Protein AF-A0A3C0VU09-F1 (afdb_monomer_lite)

Secondary structure (DSSP, 8-state):
-EEE-PPTT--HHHHHHHHHHHHHHHHHTT--EEES-GGGTTTT------

Sequence (50 aa):
MIGTEFIKGYGLGNQLFFYVTTRCIAEEKGVDFGFINPEQVGNVFHSNKG

Structure (mmCIF, N/CA/C/O backbone):
data_AF-A0A3C0VU09-F1
#
_entry.id   AF-A0A3C0VU09-F1
#
loop_
_atom_site.group_PDB
_atom_site.id
_atom_site.type_symbol
_atom_site.label_atom_id
_atom_site.label_alt_id
_atom_site.label_comp_id
_atom_site.label_asym_id
_atom_site.label_entity_id
_atom_site.label_seq_id
_atom_site.pdbx_PDB_ins_code
_atom_site.Cartn_x
_atom_site.Cartn_y
_atom_site.Cartn_z
_atom_site.occupancy
_atom_site.B_iso_or_equiv
_atom_site.auth_seq_id
_atom_site.auth_comp_id
_atom_site.auth_asym_id
_atom_site.auth_atom_id
_atom_site.pdbx_PDB_model_num
ATOM 1 N N . MET A 1 1 ? -12.818 -5.825 2.963 1.00 87.75 1 MET A N 1
ATOM 2 C CA . MET A 1 1 ? -11.360 -5.802 2.753 1.00 87.75 1 MET A CA 1
ATOM 3 C C . MET A 1 1 ? -11.016 -4.693 1.768 1.00 87.75 1 MET A C 1
ATOM 5 O O . MET A 1 1 ? -11.714 -4.572 0.766 1.00 87.75 1 MET A O 1
ATOM 9 N N . ILE A 1 2 ? -9.995 -3.884 2.051 1.00 94.50 2 ILE A N 1
ATOM 10 C CA . ILE A 1 2 ? -9.400 -2.914 1.120 1.00 94.50 2 ILE A CA 1
ATOM 11 C C . ILE A 1 2 ? -8.049 -3.469 0.671 1.00 94.50 2 ILE A C 1
ATOM 13 O O . ILE A 1 2 ? -7.204 -3.798 1.503 1.00 94.50 2 ILE A O 1
ATOM 17 N N . GLY A 1 3 ? -7.880 -3.597 -0.644 1.00 90.44 3 GLY A N 1
ATOM 18 C CA . GLY A 1 3 ? -6.648 -4.051 -1.276 1.00 90.44 3 GLY A CA 1
ATOM 19 C C . GLY A 1 3 ? -5.949 -2.901 -1.990 1.00 90.44 3 GLY A C 1
ATOM 20 O O . GLY A 1 3 ? -6.591 -2.183 -2.755 1.00 90.44 3 GLY A O 1
ATOM 21 N N . THR A 1 4 ? -4.649 -2.747 -1.759 1.00 92.00 4 THR A N 1
ATOM 22 C CA . THR A 1 4 ? -3.822 -1.737 -2.431 1.00 92.00 4 THR A CA 1
ATOM 23 C C . THR A 1 4 ? -2.967 -2.392 -3.504 1.00 92.00 4 THR A C 1
ATOM 25 O O . THR A 1 4 ? -2.306 -3.401 -3.253 1.00 92.00 4 THR A O 1
ATOM 28 N N . GLU A 1 5 ? -2.981 -1.812 -4.701 1.00 90.56 5 GLU A N 1
ATOM 29 C CA . GLU A 1 5 ? -2.161 -2.240 -5.831 1.00 90.56 5 GLU A CA 1
ATOM 30 C C . GLU A 1 5 ? -1.074 -1.200 -6.109 1.00 90.56 5 GLU A C 1
ATOM 32 O O . GLU A 1 5 ? -1.354 -0.012 -6.286 1.00 90.56 5 GLU A O 1
ATOM 37 N N . PHE A 1 6 ? 0.179 -1.642 -6.158 1.00 89.00 6 PHE A N 1
ATOM 38 C CA . PHE A 1 6 ? 1.285 -0.805 -6.602 1.00 89.00 6 PHE A CA 1
ATOM 39 C C . PHE A 1 6 ? 1.386 -0.827 -8.118 1.00 89.00 6 PHE A C 1
ATOM 41 O O . PHE A 1 6 ? 1.625 -1.867 -8.725 1.00 89.00 6 PHE A O 1
ATOM 48 N N . ILE A 1 7 ? 1.247 0.338 -8.740 1.00 86.44 7 ILE A N 1
ATOM 49 C CA . ILE A 1 7 ? 1.371 0.453 -10.189 1.00 86.44 7 ILE A CA 1
ATOM 50 C C . ILE A 1 7 ? 2.852 0.574 -10.554 1.00 86.44 7 ILE A C 1
ATOM 52 O O . ILE A 1 7 ? 3.622 1.297 -9.911 1.00 86.44 7 ILE A O 1
ATOM 56 N N . LYS A 1 8 ? 3.257 -0.114 -11.625 1.00 82.44 8 LYS A N 1
ATOM 57 C CA . LYS A 1 8 ? 4.621 -0.040 -12.153 1.00 82.44 8 LYS A CA 1
ATOM 58 C C . LYS A 1 8 ? 5.024 1.420 -12.398 1.00 82.44 8 LYS A C 1
ATOM 60 O O . LYS A 1 8 ? 4.314 2.168 -13.064 1.00 82.44 8 LYS A O 1
ATOM 65 N N . GLY A 1 9 ? 6.194 1.802 -11.889 1.00 81.31 9 GLY A N 1
ATOM 66 C CA . GLY A 1 9 ? 6.710 3.173 -11.973 1.00 81.31 9 GLY A CA 1
ATOM 67 C C . GLY A 1 9 ? 6.405 4.035 -10.745 1.00 81.31 9 GLY A C 1
ATOM 68 O O . GLY A 1 9 ? 6.907 5.155 -10.658 1.00 81.31 9 GLY A O 1
ATOM 69 N N . TYR A 1 10 ? 5.649 3.529 -9.766 1.00 85.88 10 TYR A N 1
ATOM 70 C CA . TYR A 1 10 ? 5.537 4.185 -8.466 1.00 85.88 10 TYR A CA 1
ATOM 71 C C . TYR A 1 10 ? 6.884 4.170 -7.760 1.00 85.88 10 TYR A C 1
ATOM 73 O O . TYR A 1 10 ? 7.358 3.112 -7.358 1.00 85.88 10 TYR A O 1
ATOM 81 N N . GLY A 1 11 ? 7.473 5.351 -7.573 1.00 86.38 11 GLY A N 1
ATOM 82 C CA . GLY A 1 11 ? 8.589 5.524 -6.650 1.00 86.38 11 GLY A CA 1
ATOM 83 C C . GLY A 1 11 ? 8.179 5.157 -5.223 1.00 86.38 11 GLY A C 1
ATOM 84 O O . GLY A 1 11 ? 6.993 5.173 -4.884 1.00 86.38 11 GLY A O 1
ATOM 85 N N . LEU A 1 12 ? 9.161 4.868 -4.368 1.00 87.56 12 LEU A N 1
ATOM 86 C CA . LEU A 1 12 ? 8.909 4.442 -2.991 1.00 87.56 12 LEU A CA 1
ATOM 87 C C . LEU A 1 12 ? 7.972 5.396 -2.237 1.00 87.56 12 LEU A C 1
ATOM 89 O O . LEU A 1 12 ? 7.081 4.942 -1.529 1.00 87.56 12 LEU A O 1
ATOM 93 N N . GLY A 1 13 ? 8.149 6.710 -2.405 1.00 90.06 13 GLY A N 1
ATOM 94 C CA . GLY A 1 13 ? 7.299 7.705 -1.748 1.00 90.06 13 GLY A CA 1
ATOM 95 C C . GLY A 1 13 ? 5.816 7.525 -2.082 1.00 90.06 13 GLY A C 1
ATOM 96 O O . GLY A 1 13 ? 4.979 7.560 -1.186 1.00 90.06 13 GLY A O 1
ATOM 97 N N . ASN A 1 14 ? 5.495 7.228 -3.345 1.00 91.56 14 ASN A N 1
ATOM 98 C CA . ASN A 1 14 ? 4.120 6.955 -3.761 1.00 91.56 14 ASN A CA 1
ATOM 99 C C . ASN A 1 14 ? 3.618 5.639 -3.163 1.00 91.56 14 ASN A C 1
ATOM 101 O O . ASN A 1 14 ? 2.491 5.580 -2.683 1.00 91.56 14 ASN A O 1
ATOM 105 N N . GLN A 1 15 ? 4.456 4.597 -3.143 1.00 90.25 15 GLN A N 1
ATOM 106 C CA . GLN A 1 15 ? 4.096 3.317 -2.526 1.00 90.25 15 GLN A CA 1
ATOM 107 C C . GLN A 1 15 ? 3.756 3.489 -1.035 1.00 90.25 15 GLN A C 1
ATOM 109 O O . GLN A 1 15 ? 2.720 3.012 -0.573 1.00 90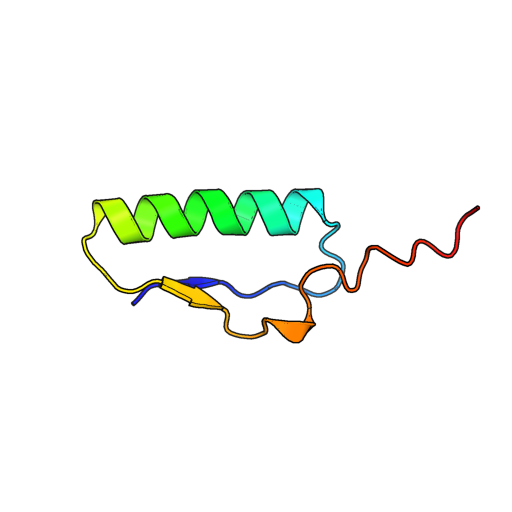.25 15 GLN A O 1
ATOM 114 N N . LEU A 1 16 ? 4.583 4.231 -0.293 1.00 91.94 16 LEU A N 1
ATOM 115 C CA . LEU A 1 16 ? 4.361 4.515 1.126 1.00 91.94 16 LEU A CA 1
ATOM 116 C C . LEU A 1 16 ? 3.120 5.382 1.359 1.00 91.94 16 LEU A C 1
ATOM 118 O O . LEU A 1 16 ? 2.357 5.106 2.284 1.00 91.94 16 LEU A O 1
ATOM 122 N N . PHE A 1 17 ? 2.890 6.387 0.511 1.00 93.81 17 PHE A N 1
ATOM 123 C CA . PHE A 1 17 ? 1.690 7.219 0.576 1.00 93.81 17 PHE A CA 1
ATOM 124 C C . PHE A 1 17 ? 0.423 6.369 0.433 1.00 93.81 17 PHE A C 1
ATOM 126 O O . PHE A 1 17 ? -0.443 6.401 1.306 1.00 93.81 17 PHE A O 1
ATOM 133 N N . PHE A 1 18 ? 0.354 5.533 -0.608 1.00 92.88 18 PHE A N 1
ATOM 134 C CA . PHE A 1 18 ? -0.790 4.648 -0.812 1.00 92.88 18 PHE A CA 1
ATOM 135 C C . PHE A 1 18 ? -0.966 3.656 0.335 1.00 92.88 18 PHE A C 1
ATOM 137 O O . PHE A 1 18 ? -2.098 3.465 0.776 1.00 92.88 18 PHE A O 1
ATOM 144 N N . TYR A 1 19 ? 0.116 3.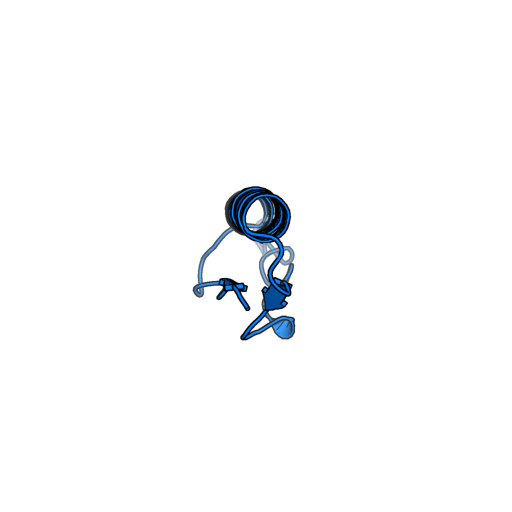071 0.857 1.00 92.81 19 TYR A N 1
ATOM 145 C CA . TYR A 1 19 ? 0.051 2.195 2.029 1.00 92.81 19 TYR A CA 1
ATOM 146 C C . TYR A 1 19 ? -0.617 2.885 3.224 1.00 92.81 19 TYR A C 1
ATOM 148 O O . TYR A 1 19 ? -1.606 2.369 3.741 1.00 92.81 19 TYR A O 1
ATOM 156 N N . VAL A 1 20 ? -0.118 4.054 3.638 1.00 95.50 20 VAL A N 1
ATOM 157 C CA . VAL A 1 20 ? -0.640 4.758 4.819 1.00 95.50 20 VAL A CA 1
ATOM 158 C C . VAL A 1 20 ? -2.097 5.161 4.611 1.00 95.50 20 VAL A C 1
ATOM 160 O O . VAL A 1 20 ? -2.940 4.854 5.452 1.00 95.50 20 VAL A O 1
ATOM 163 N N . THR A 1 21 ? -2.425 5.784 3.475 1.00 96.38 21 THR A N 1
ATOM 164 C CA . THR A 1 21 ? -3.791 6.248 3.195 1.00 96.38 21 THR A CA 1
ATOM 165 C C . THR A 1 21 ? -4.791 5.095 3.203 1.00 96.38 21 THR A C 1
ATOM 167 O O . THR A 1 21 ? -5.819 5.162 3.875 1.00 96.38 21 THR A O 1
ATOM 170 N N . THR A 1 22 ? -4.495 4.012 2.487 1.00 95.44 22 THR A N 1
ATOM 171 C CA . THR A 1 22 ? -5.413 2.867 2.387 1.00 95.44 22 THR A CA 1
ATOM 172 C C . THR A 1 22 ? -5.515 2.082 3.691 1.00 95.44 22 THR A C 1
ATOM 174 O O . THR A 1 22 ? -6.602 1.601 4.019 1.00 95.44 22 THR A O 1
ATOM 177 N N . ARG A 1 23 ? -4.434 2.017 4.481 1.00 95.06 23 ARG A N 1
ATOM 178 C CA . ARG A 1 23 ? -4.447 1.412 5.816 1.00 95.06 23 ARG A CA 1
ATOM 179 C C . ARG A 1 23 ? -5.349 2.179 6.781 1.00 95.06 23 ARG A C 1
ATOM 181 O O . ARG A 1 23 ? -6.170 1.542 7.438 1.00 95.06 23 ARG A O 1
ATOM 188 N N . CYS A 1 24 ? -5.239 3.508 6.828 1.00 97.75 24 CYS A N 1
ATOM 189 C CA . CYS A 1 24 ? -6.095 4.344 7.674 1.00 97.75 24 CYS A CA 1
ATOM 190 C C . CYS A 1 24 ? -7.576 4.207 7.295 1.00 97.75 24 CYS A C 1
ATOM 192 O O . CYS A 1 24 ? -8.417 4.037 8.170 1.00 97.75 24 CYS A O 1
ATOM 194 N N . ILE A 1 25 ? -7.899 4.193 5.996 1.00 97.69 25 ILE A N 1
ATOM 195 C CA . ILE A 1 25 ? -9.286 4.012 5.535 1.00 97.69 25 ILE A CA 1
ATOM 196 C C . ILE A 1 25 ? -9.827 2.626 5.925 1.00 97.69 25 ILE A C 1
ATOM 198 O O . ILE A 1 25 ? -10.997 2.497 6.286 1.00 97.69 25 ILE A O 1
ATOM 202 N N . ALA A 1 26 ? -9.001 1.578 5.842 1.00 97.31 26 ALA A N 1
ATOM 203 C CA . ALA A 1 26 ? -9.402 0.229 6.237 1.00 97.31 26 ALA A CA 1
ATOM 204 C C . ALA A 1 26 ? -9.681 0.136 7.744 1.00 97.31 26 ALA A C 1
ATOM 206 O O . ALA A 1 26 ? -10.677 -0.466 8.144 1.00 97.31 26 ALA A O 1
ATOM 207 N N . GLU A 1 27 ? -8.839 0.777 8.557 1.00 97.44 27 GLU A N 1
ATOM 208 C CA . GLU A 1 27 ? -9.015 0.879 10.007 1.00 97.44 27 GLU A CA 1
ATOM 209 C C . GLU A 1 27 ? -10.289 1.651 10.374 1.00 97.44 27 GLU A C 1
ATOM 211 O O . GLU A 1 27 ? -11.103 1.143 11.142 1.00 97.44 27 GLU A O 1
ATOM 216 N N . GLU A 1 28 ? -10.526 2.811 9.754 1.00 98.06 28 GLU A N 1
ATOM 217 C CA . GLU A 1 28 ? -11.731 3.623 9.974 1.00 98.06 28 GLU A CA 1
ATOM 218 C C . GLU A 1 28 ? -13.019 2.861 9.624 1.00 98.06 28 GLU A C 1
ATOM 220 O O . GLU A 1 28 ? -14.044 2.998 10.291 1.00 98.06 28 GLU A O 1
ATOM 225 N N . LYS A 1 29 ? -12.972 2.017 8.589 1.00 97.06 29 LYS A N 1
ATOM 226 C CA . LYS A 1 29 ? -14.113 1.200 8.153 1.00 97.06 29 LYS A CA 1
ATOM 227 C C . LYS A 1 29 ? -14.229 -0.140 8.883 1.00 97.06 29 LYS A C 1
ATOM 229 O O . LYS A 1 29 ? -15.194 -0.860 8.631 1.00 97.06 29 LYS A O 1
ATOM 234 N N . GLY A 1 30 ? -13.270 -0.494 9.740 1.00 97.38 30 GLY A N 1
ATOM 235 C CA . GLY A 1 30 ? -13.239 -1.782 10.436 1.00 97.38 30 GLY A CA 1
ATOM 236 C C . GLY A 1 30 ? -13.142 -2.986 9.493 1.00 97.38 30 GLY A C 1
ATOM 237 O O . GLY A 1 30 ? -13.746 -4.022 9.758 1.00 97.38 30 GLY A O 1
ATOM 238 N N . VAL A 1 31 ? -12.433 -2.850 8.367 1.00 97.44 31 VAL A N 1
ATOM 239 C CA . VAL A 1 31 ? -12.273 -3.916 7.364 1.00 97.44 31 VAL A CA 1
ATOM 240 C C . VAL A 1 31 ? -10.817 -4.354 7.233 1.00 97.44 31 VAL A C 1
ATOM 242 O O . VAL A 1 31 ? -9.894 -3.576 7.466 1.00 97.44 31 VAL A O 1
ATOM 245 N N . ASP A 1 32 ? -10.608 -5.592 6.782 1.00 95.94 32 ASP A N 1
ATOM 246 C CA . ASP A 1 32 ? -9.262 -6.119 6.537 1.00 95.94 32 ASP A CA 1
ATOM 247 C C . ASP A 1 32 ? -8.496 -5.312 5.483 1.00 95.94 32 ASP A C 1
ATOM 249 O O . ASP A 1 32 ? -9.083 -4.766 4.542 1.00 95.94 32 ASP A O 1
ATOM 253 N N . PHE A 1 33 ? -7.173 -5.287 5.618 1.00 95.44 33 PHE A N 1
ATOM 254 C CA . PHE A 1 33 ? -6.247 -4.593 4.728 1.00 95.44 33 PHE A CA 1
ATOM 255 C C . PHE A 1 33 ? -5.255 -5.581 4.105 1.00 95.44 33 PHE A C 1
ATOM 257 O O . PHE A 1 33 ? -4.769 -6.481 4.789 1.00 95.44 33 PHE A O 1
ATOM 264 N N . GLY A 1 34 ? -4.914 -5.391 2.830 1.00 91.88 34 GLY A N 1
ATOM 265 C CA . GLY A 1 34 ? -3.884 -6.188 2.168 1.00 91.88 34 GLY A CA 1
ATOM 266 C C . GLY A 1 34 ? -3.347 -5.559 0.887 1.00 91.88 34 GLY A C 1
ATOM 267 O O . GLY A 1 34 ? -3.825 -4.522 0.428 1.00 91.88 34 GLY A O 1
ATOM 268 N N . PHE A 1 35 ? -2.355 -6.219 0.293 1.00 90.38 35 PHE A N 1
ATOM 269 C CA . PHE A 1 35 ? -1.774 -5.836 -0.992 1.00 90.38 35 PHE A CA 1
ATOM 270 C C . PHE A 1 35 ? -2.087 -6.878 -2.057 1.00 90.38 35 PHE A C 1
ATOM 272 O O . PHE A 1 35 ? -2.039 -8.076 -1.781 1.00 90.38 35 PHE A O 1
ATOM 279 N N . ILE A 1 36 ? -2.371 -6.415 -3.273 1.00 89.50 36 ILE A N 1
ATOM 280 C CA . ILE A 1 36 ? -2.613 -7.289 -4.430 1.00 89.50 36 ILE A CA 1
ATOM 281 C C . ILE A 1 36 ? -1.284 -7.811 -5.003 1.00 89.50 36 ILE A C 1
ATOM 283 O O . ILE A 1 36 ? -1.218 -8.943 -5.470 1.00 89.50 36 ILE A O 1
ATOM 287 N N . ASN A 1 37 ? -0.223 -7.006 -4.922 1.00 86.94 37 ASN A N 1
ATOM 288 C CA . ASN A 1 37 ? 1.092 -7.271 -5.509 1.00 86.94 37 ASN A CA 1
ATOM 289 C C . ASN A 1 37 ? 2.244 -6.859 -4.561 1.00 86.94 37 ASN A C 1
ATOM 291 O O . ASN A 1 37 ? 2.977 -5.896 -4.824 1.00 86.94 37 ASN A O 1
ATOM 295 N N . PRO A 1 38 ? 2.402 -7.543 -3.411 1.00 81.50 38 PRO A N 1
ATOM 296 C CA . PRO A 1 38 ? 3.403 -7.195 -2.398 1.00 81.50 38 PRO A CA 1
ATOM 297 C C . PRO A 1 38 ? 4.855 -7.248 -2.910 1.00 81.50 38 PRO A C 1
ATOM 299 O O . PRO A 1 38 ? 5.720 -6.565 -2.369 1.00 81.50 38 PRO A O 1
ATOM 302 N N . GLU A 1 39 ? 5.138 -7.990 -3.979 1.00 81.38 39 GLU A N 1
ATOM 303 C CA . GLU A 1 39 ? 6.453 -8.086 -4.625 1.00 81.38 39 GLU A 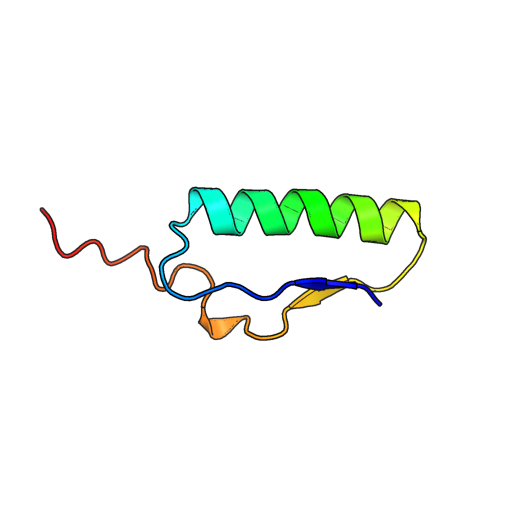CA 1
ATOM 304 C C . GLU A 1 39 ? 6.909 -6.790 -5.324 1.00 81.38 39 GLU A C 1
ATOM 306 O O . GLU A 1 39 ? 8.084 -6.636 -5.663 1.00 81.38 39 GLU A O 1
ATOM 311 N N . GLN A 1 40 ? 5.994 -5.844 -5.555 1.00 78.25 40 GLN A N 1
ATOM 312 C CA . GLN A 1 40 ? 6.316 -4.526 -6.111 1.00 78.25 40 GLN A CA 1
ATOM 313 C C . GLN A 1 40 ? 6.853 -3.551 -5.050 1.00 78.25 40 GLN A C 1
ATOM 315 O O . GLN A 1 40 ? 7.447 -2.528 -5.417 1.00 78.25 40 GLN A O 1
ATOM 320 N N . VAL A 1 41 ? 6.682 -3.852 -3.755 1.00 78.75 41 VAL A N 1
ATOM 321 C CA . VAL A 1 41 ? 7.172 -3.008 -2.656 1.00 78.75 41 VAL A CA 1
ATOM 322 C C . VAL A 1 41 ? 8.681 -2.878 -2.758 1.00 78.75 41 VAL A C 1
ATOM 324 O O . VAL A 1 41 ? 9.417 -3.861 -2.708 1.00 78.75 41 VAL A O 1
ATOM 327 N N . GLY A 1 42 ? 9.157 -1.648 -2.910 1.00 72.38 42 GLY A N 1
ATOM 328 C CA . GLY A 1 42 ? 10.584 -1.380 -2.940 1.00 72.38 42 GLY A CA 1
ATOM 329 C C . GLY A 1 42 ? 11.323 -1.890 -4.180 1.00 72.38 42 GLY A C 1
ATOM 330 O O . GLY A 1 42 ? 12.527 -1.690 -4.307 1.00 72.38 42 GLY A O 1
ATOM 331 N N . ASN A 1 43 ? 10.639 -2.468 -5.164 1.00 68.69 43 ASN A N 1
ATOM 332 C CA . ASN A 1 43 ? 11.301 -2.906 -6.396 1.00 68.69 43 ASN A CA 1
ATOM 333 C C . ASN A 1 43 ? 11.8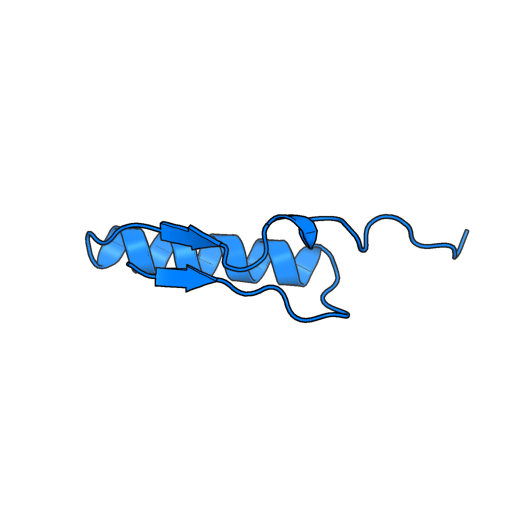77 -1.714 -7.208 1.00 68.69 43 ASN A C 1
ATOM 335 O O . ASN A 1 43 ? 12.743 -1.865 -8.062 1.00 68.69 43 ASN A O 1
ATOM 339 N N . VAL A 1 44 ? 11.453 -0.491 -6.877 1.00 62.47 44 VAL A N 1
ATOM 340 C CA . VAL A 1 44 ? 11.994 0.783 -7.379 1.00 62.47 44 VAL A CA 1
ATOM 341 C C . VAL A 1 44 ? 13.211 1.321 -6.607 1.00 62.47 44 VAL A C 1
ATOM 343 O O . VAL A 1 44 ? 13.771 2.332 -7.023 1.00 62.47 44 VAL A O 1
ATOM 346 N N . PHE A 1 45 ? 13.650 0.683 -5.510 1.00 58.91 45 PHE A N 1
ATOM 347 C CA . PHE A 1 45 ? 14.842 1.115 -4.758 1.00 58.91 45 PHE A CA 1
ATOM 348 C C . PHE A 1 45 ? 16.137 0.986 -5.566 1.00 58.91 45 PHE A C 1
ATOM 350 O O . PHE A 1 45 ? 17.086 1.727 -5.318 1.00 58.91 45 PHE A O 1
ATOM 357 N N . HIS A 1 46 ? 16.174 0.087 -6.554 1.00 57.88 46 HIS A N 1
ATOM 358 C CA . HIS A 1 46 ? 17.290 -0.036 -7.488 1.00 57.88 46 HIS A CA 1
ATOM 359 C C . HIS A 1 46 ? 17.244 1.098 -8.524 1.00 57.88 46 HIS A C 1
ATOM 361 O O . HIS A 1 46 ? 17.005 0.885 -9.714 1.00 57.88 46 HIS A O 1
ATOM 367 N N . SER A 1 47 ? 17.468 2.335 -8.074 1.00 51.16 47 SER A N 1
ATOM 368 C CA . SER A 1 47 ? 17.845 3.421 -8.972 1.00 51.16 47 SER A CA 1
ATOM 369 C C . SER A 1 47 ? 19.222 3.089 -9.539 1.00 51.16 47 SER A C 1
ATOM 371 O O . SER A 1 47 ? 20.235 3.264 -8.874 1.00 51.16 47 SER A O 1
ATOM 373 N N . ASN A 1 48 ? 19.271 2.636 -10.791 1.00 54.69 48 ASN A N 1
ATOM 374 C CA . ASN A 1 48 ? 20.518 2.449 -11.543 1.00 54.69 4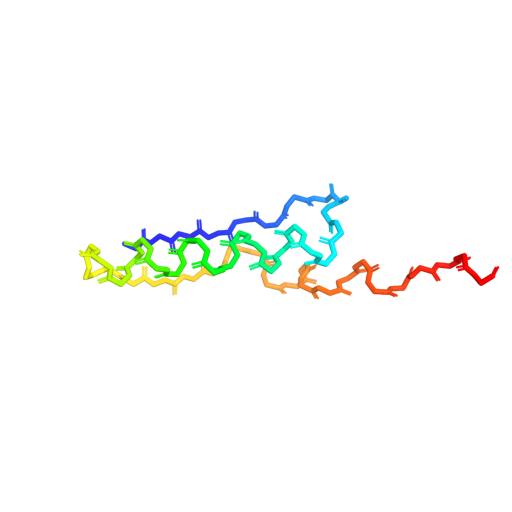8 ASN A CA 1
ATOM 375 C C . ASN A 1 48 ? 21.140 3.789 -12.004 1.00 54.69 48 ASN A C 1
ATOM 377 O O . ASN A 1 48 ? 21.940 3.829 -12.934 1.00 54.69 48 ASN A O 1
ATOM 381 N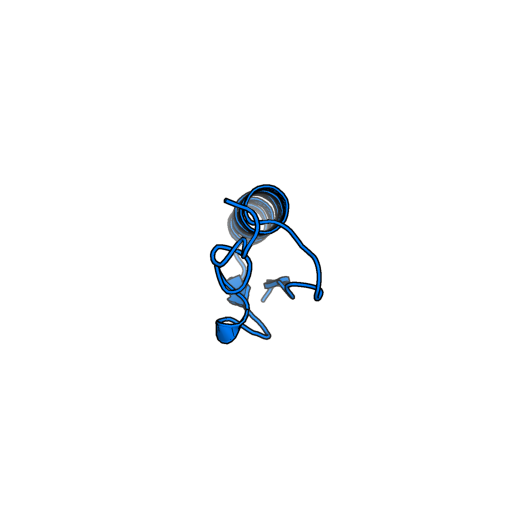 N . LYS A 1 49 ? 20.722 4.902 -11.392 1.00 50.62 49 LYS A N 1
ATOM 382 C CA . LYS A 1 49 ? 21.321 6.226 -11.539 1.00 50.62 49 LYS A CA 1
ATOM 383 C C . LYS A 1 49 ? 22.050 6.542 -10.237 1.00 50.62 49 LYS A C 1
ATOM 385 O O . LYS A 1 49 ? 21.438 7.076 -9.310 1.00 50.62 49 LYS A O 1
ATOM 390 N N . GLY A 1 50 ? 23.306 6.108 -10.181 1.00 43.34 50 GLY A N 1
ATOM 391 C CA . GLY A 1 50 ? 24.357 6.755 -9.397 1.00 43.34 50 GLY A CA 1
ATOM 392 C C . GLY A 1 50 ? 24.999 7.859 -10.222 1.00 43.34 50 GLY A C 1
ATOM 393 O O . GLY A 1 50 ? 24.957 7.743 -11.470 1.00 43.34 50 GLY A O 1
#

pLDDT: mean 85.0, std 14.19, range [43.34, 98.06]

Foldseek 3Di:
DQEDEDDPPDDLVNVVVSVVVSVVVCVVVVHDYYYPCCVVRCPNVPPVPD

Radius of gyration: 12.26 Å; chains: 1; bounding box: 38×16×23 Å